Protein AF-A0A960V9C3-F1 (afdb_monomer)

Radius of gyration: 10.88 Å; Cα contacts (8 Å, |Δi|>4): 33; chains: 1; bounding box: 24×24×24 Å

Secondary structure (DSSP, 8-state):
---------HHHHHHHHHHHHHHS--HHHHHHHHHTT--HHHHHHHHHTT-

Sequence (51 aa):
MSKKTVNIDEEVHVKAKILSAKTGKTIGEIIELLINGTTEKEILKLAEKKK

Mean predicted aligned error: 5.25 Å

Structure (mmCIF, N/CA/C/O backbone):
data_AF-A0A960V9C3-F1
#
_entry.id   AF-A0A960V9C3-F1
#
loop_
_atom_site.group_PDB
_atom_site.id
_atom_site.type_symbol
_atom_site.label_atom_id
_atom_site.label_alt_id
_atom_site.label_comp_id
_atom_site.label_asym_id
_atom_site.label_entity_id
_atom_site.label_seq_id
_atom_site.pdbx_PDB_ins_code
_atom_site.Cartn_x
_atom_site.Cartn_y
_atom_site.Cartn_z
_atom_site.occupancy
_atom_site.B_iso_or_equiv
_atom_site.auth_seq_id
_atom_site.auth_comp_id
_atom_site.auth_asym_id
_atom_site.auth_atom_id
_atom_site.pdbx_PDB_model_num
ATOM 1 N N . MET A 1 1 ? -9.886 -14.778 -11.567 1.00 51.03 1 MET A N 1
ATOM 2 C CA . MET A 1 1 ? -8.824 -13.769 -11.367 1.00 51.03 1 MET A CA 1
ATOM 3 C C . MET A 1 1 ? -7.571 -14.240 -12.082 1.00 51.03 1 MET A C 1
ATOM 5 O O . MET A 1 1 ? -7.103 -15.334 -11.785 1.00 51.03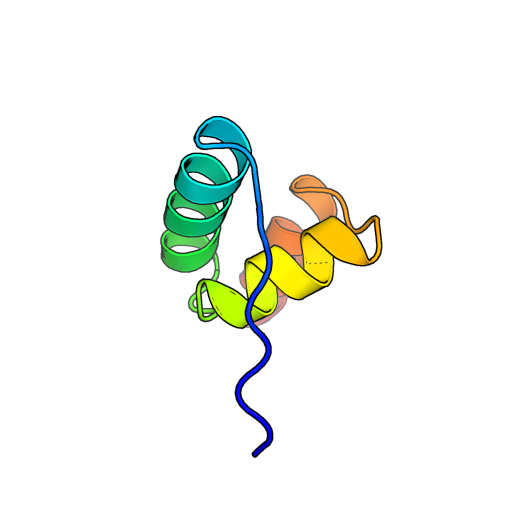 1 MET A O 1
ATOM 9 N N . SER A 1 2 ? -7.070 -13.470 -13.046 1.00 63.88 2 SER A N 1
ATOM 10 C CA . SER A 1 2 ? -5.828 -13.796 -13.755 1.00 63.88 2 SER A CA 1
ATOM 11 C C . SER A 1 2 ? -4.640 -13.586 -12.818 1.00 63.88 2 SER A C 1
ATOM 13 O O . SER A 1 2 ? -4.473 -12.498 -12.272 1.00 63.88 2 SER A O 1
ATOM 15 N N . LYS A 1 3 ? -3.826 -14.624 -12.602 1.00 70.25 3 LYS A N 1
ATOM 16 C CA . LYS A 1 3 ? -2.562 -14.489 -11.867 1.00 70.25 3 LYS A CA 1
ATOM 17 C C . LYS A 1 3 ? -1.599 -13.689 -12.742 1.00 70.25 3 LYS A C 1
ATOM 19 O O . LYS A 1 3 ? -1.187 -14.171 -13.792 1.00 70.25 3 LYS A O 1
ATOM 24 N N . LYS A 1 4 ? -1.282 -12.463 -12.329 1.00 75.88 4 LYS A N 1
ATOM 25 C CA . LYS A 1 4 ? -0.284 -11.614 -12.983 1.00 75.88 4 LYS A CA 1
ATOM 26 C C . LYS A 1 4 ? 1.031 -11.757 -12.226 1.00 75.88 4 LYS A C 1
ATOM 28 O O . LYS A 1 4 ? 1.094 -11.428 -11.045 1.00 75.88 4 LYS A O 1
ATOM 33 N N . THR A 1 5 ? 2.059 -12.260 -12.896 1.00 82.38 5 THR A N 1
ATOM 34 C CA . THR A 1 5 ? 3.424 -12.269 -12.358 1.00 82.38 5 THR A CA 1
ATOM 35 C C . THR A 1 5 ? 4.087 -10.953 -12.740 1.00 82.38 5 THR A C 1
ATOM 37 O O . THR A 1 5 ? 4.050 -10.562 -13.906 1.00 82.38 5 THR A O 1
ATOM 40 N N . VAL A 1 6 ? 4.655 -10.252 -11.761 1.00 82.25 6 VAL A N 1
ATOM 41 C CA . VAL A 1 6 ? 5.384 -8.996 -11.963 1.00 82.25 6 VAL A CA 1
ATOM 42 C C . VAL A 1 6 ? 6.783 -9.135 -11.382 1.00 82.25 6 VAL A C 1
ATOM 44 O O . VAL A 1 6 ? 6.945 -9.629 -10.267 1.00 82.25 6 VAL A O 1
ATOM 47 N N . ASN A 1 7 ? 7.788 -8.702 -12.138 1.00 86.69 7 ASN A N 1
ATOM 48 C CA . ASN A 1 7 ? 9.156 -8.604 -11.651 1.00 86.69 7 ASN A CA 1
ATOM 49 C C . ASN A 1 7 ? 9.339 -7.206 -11.069 1.00 86.69 7 ASN A C 1
ATOM 51 O O . ASN A 1 7 ? 9.290 -6.218 -11.799 1.00 86.69 7 ASN A O 1
ATOM 55 N N . ILE A 1 8 ? 9.510 -7.140 -9.753 1.00 85.50 8 ILE A N 1
ATOM 56 C CA . ILE A 1 8 ? 9.785 -5.905 -9.024 1.00 85.50 8 ILE A CA 1
ATOM 57 C C . ILE A 1 8 ? 11.116 -6.032 -8.303 1.00 85.50 8 ILE A C 1
ATOM 59 O O . ILE A 1 8 ? 11.538 -7.136 -7.956 1.00 85.50 8 ILE A O 1
ATOM 63 N N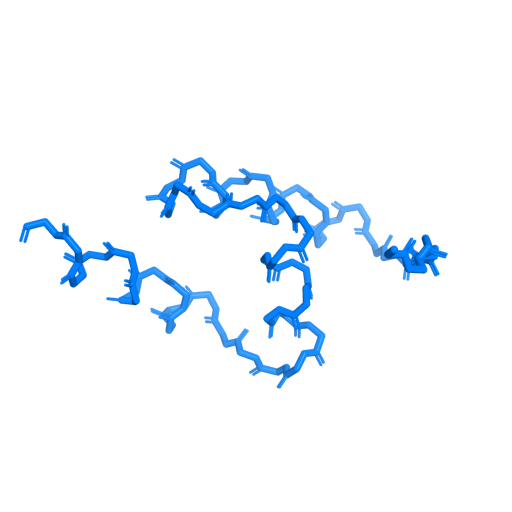 . ASP A 1 9 ? 11.748 -4.890 -8.074 1.00 90.56 9 ASP A N 1
ATOM 64 C CA . ASP A 1 9 ? 12.946 -4.822 -7.253 1.00 90.56 9 ASP A CA 1
ATOM 65 C C . ASP A 1 9 ? 12.640 -5.229 -5.800 1.00 90.56 9 ASP A C 1
ATOM 67 O O . ASP A 1 9 ? 11.517 -5.047 -5.307 1.00 90.56 9 ASP A O 1
ATOM 71 N N . GLU A 1 10 ? 13.636 -5.778 -5.106 1.00 88.94 10 GLU A N 1
ATOM 72 C CA . GLU A 1 10 ? 13.495 -6.184 -3.708 1.00 88.94 10 GLU A CA 1
ATOM 73 C C . GLU A 1 10 ? 13.116 -4.993 -2.819 1.00 88.94 10 GLU A C 1
ATOM 75 O O . GLU A 1 10 ? 12.252 -5.127 -1.949 1.00 88.94 10 GLU A O 1
ATOM 80 N N . GLU A 1 11 ? 13.660 -3.802 -3.091 1.00 89.75 11 GLU A N 1
ATOM 81 C CA . GLU A 1 11 ? 13.327 -2.597 -2.328 1.00 89.75 11 GLU A CA 1
ATOM 82 C C . GLU A 1 11 ? 11.830 -2.263 -2.431 1.00 89.75 11 GLU A C 1
ATOM 84 O O . GLU A 1 11 ? 11.171 -1.944 -1.434 1.00 89.75 11 GLU A O 1
ATOM 89 N N . VAL A 1 12 ? 11.262 -2.396 -3.633 1.00 88.69 12 VAL A N 1
ATOM 90 C CA . VAL A 1 12 ? 9.837 -2.155 -3.893 1.00 88.69 12 VAL A CA 1
ATOM 91 C C . VAL A 1 12 ? 8.982 -3.194 -3.172 1.00 88.69 12 VAL A C 1
ATOM 93 O O . VAL A 1 12 ? 7.954 -2.846 -2.588 1.00 88.69 12 VAL A O 1
ATOM 96 N N . HIS A 1 13 ? 9.415 -4.456 -3.148 1.00 89.50 13 HIS A N 1
ATOM 97 C CA . HIS A 1 13 ? 8.712 -5.516 -2.428 1.00 89.50 13 HIS A CA 1
ATOM 98 C C . HIS A 1 13 ? 8.700 -5.254 -0.914 1.00 89.50 13 HIS A C 1
ATOM 100 O O . HIS A 1 13 ? 7.646 -5.338 -0.273 1.00 89.50 13 HIS A O 1
ATOM 106 N N . VAL A 1 14 ? 9.841 -4.871 -0.334 1.00 91.44 14 VAL A N 1
ATOM 107 C CA . VAL A 1 14 ? 9.948 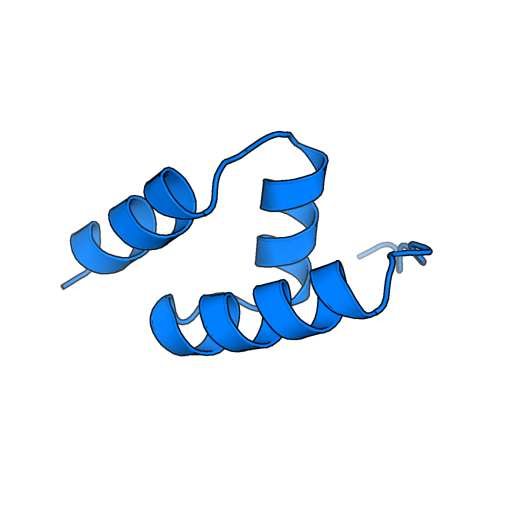-4.540 1.094 1.00 91.44 14 VAL A CA 1
ATOM 108 C C . VAL A 1 14 ? 9.073 -3.333 1.441 1.00 91.44 14 VAL A C 1
ATOM 110 O O . VAL A 1 14 ? 8.292 -3.399 2.396 1.00 91.44 14 VAL A O 1
ATOM 113 N N . LYS A 1 15 ? 9.118 -2.262 0.637 1.00 90.00 15 LYS A N 1
ATOM 114 C CA . LYS A 1 15 ? 8.237 -1.093 0.799 1.00 90.00 15 LYS A CA 1
ATOM 115 C C . LYS A 1 15 ? 6.766 -1.485 0.736 1.00 90.00 15 LYS A C 1
ATOM 117 O O . LYS A 1 15 ? 5.995 -1.117 1.625 1.00 90.00 15 LYS A O 1
ATOM 122 N N . ALA A 1 16 ? 6.378 -2.289 -0.254 1.00 90.81 16 ALA A N 1
ATOM 123 C CA . ALA A 1 16 ? 5.004 -2.750 -0.400 1.00 90.81 16 ALA A CA 1
ATOM 124 C C . ALA A 1 16 ? 4.528 -3.563 0.813 1.00 90.81 16 ALA A C 1
ATOM 126 O O . ALA A 1 16 ? 3.393 -3.391 1.256 1.00 90.81 16 ALA A O 1
ATOM 127 N N . LYS A 1 17 ? 5.402 -4.386 1.407 1.00 91.31 17 LYS A N 1
ATOM 128 C CA . LYS A 1 17 ? 5.116 -5.140 2.638 1.00 91.31 17 LYS A CA 1
ATOM 129 C C . LYS A 1 17 ? 4.881 -4.222 3.842 1.00 91.31 17 LYS A C 1
ATOM 131 O O . LYS A 1 17 ? 3.926 -4.425 4.589 1.00 91.31 17 LYS A O 1
ATOM 136 N N . ILE A 1 18 ? 5.710 -3.191 4.013 1.00 91.94 18 ILE A N 1
ATOM 137 C CA . ILE A 1 18 ? 5.564 -2.209 5.101 1.00 91.94 18 ILE A CA 1
ATOM 138 C C . ILE A 1 18 ? 4.271 -1.403 4.931 1.00 91.94 18 ILE A C 1
ATOM 140 O O . ILE A 1 18 ? 3.499 -1.241 5.876 1.00 91.94 18 ILE A O 1
ATOM 144 N N . LEU A 1 19 ? 4.019 -0.903 3.722 1.00 90.19 19 LEU A N 1
ATOM 145 C CA . LEU A 1 19 ? 2.820 -0.131 3.402 1.00 90.19 19 LEU A CA 1
ATOM 146 C C . LEU A 1 19 ? 1.557 -0.979 3.542 1.00 90.19 19 LEU A C 1
ATOM 148 O O . LEU A 1 19 ? 0.576 -0.506 4.105 1.00 90.19 19 LEU A O 1
ATOM 152 N N . SER A 1 20 ? 1.584 -2.240 3.112 1.00 91.88 20 SER A N 1
ATOM 153 C CA . SER A 1 20 ? 0.491 -3.197 3.311 1.00 91.88 20 SER A CA 1
ATOM 154 C C . SER A 1 20 ? 0.128 -3.324 4.794 1.00 91.88 20 SER A C 1
ATOM 156 O O . SER A 1 20 ? -1.039 -3.167 5.149 1.00 91.88 20 SER A O 1
ATOM 158 N N . ALA A 1 21 ? 1.122 -3.475 5.676 1.00 89.44 21 ALA A N 1
ATOM 159 C CA . ALA A 1 21 ? 0.892 -3.548 7.119 1.00 89.44 21 ALA A CA 1
ATOM 160 C C . ALA A 1 21 ? 0.303 -2.252 7.705 1.00 89.44 21 ALA A C 1
ATOM 162 O O . ALA A 1 21 ? -0.559 -2.304 8.578 1.00 89.44 21 ALA A O 1
ATOM 163 N N . LYS A 1 22 ? 0.738 -1.084 7.216 1.00 89.06 22 LYS A N 1
ATOM 164 C CA . LYS A 1 22 ? 0.227 0.221 7.675 1.00 89.06 22 LYS A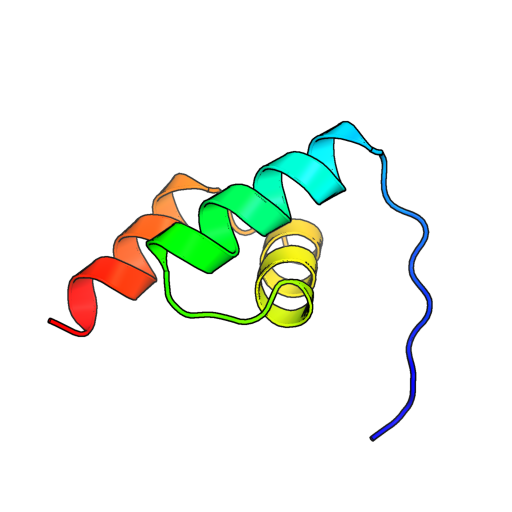 CA 1
ATOM 165 C C . LYS A 1 22 ? -1.174 0.531 7.162 1.00 89.06 22 LYS A C 1
ATOM 167 O O . LYS A 1 22 ? -1.931 1.223 7.833 1.00 89.06 22 LYS A O 1
ATOM 172 N N . THR A 1 23 ? -1.494 0.061 5.961 1.00 87.38 23 THR A N 1
ATOM 173 C CA . THR A 1 23 ? -2.730 0.423 5.263 1.00 87.38 23 THR A CA 1
ATOM 174 C C . THR A 1 23 ? -3.850 -0.599 5.391 1.00 87.38 23 THR A C 1
ATOM 176 O O . THR A 1 23 ? -4.995 -0.290 5.066 1.00 87.38 23 THR A O 1
ATOM 179 N N . GLY A 1 24 ? -3.529 -1.822 5.819 1.00 85.88 24 GLY A N 1
ATOM 180 C CA . GLY A 1 24 ? -4.462 -2.947 5.817 1.00 85.88 24 GLY A CA 1
ATOM 181 C C . GLY A 1 24 ? -4.821 -3.451 4.413 1.00 85.88 24 GLY A C 1
ATOM 182 O O . GLY A 1 24 ? -5.722 -4.276 4.281 1.00 85.88 24 GLY A O 1
ATOM 183 N N . LYS A 1 25 ? -4.146 -2.964 3.361 1.00 87.69 25 LYS A N 1
ATOM 184 C CA . LYS A 1 25 ? -4.277 -3.465 1.984 1.00 87.69 25 LYS A CA 1
ATOM 185 C C . LYS A 1 25 ? -3.364 -4.657 1.756 1.00 87.69 25 LYS A C 1
ATOM 187 O O . LYS A 1 25 ? -2.368 -4.833 2.455 1.00 87.69 25 LYS A O 1
ATOM 192 N N . THR A 1 26 ? -3.659 -5.456 0.738 1.00 90.62 26 THR A N 1
ATOM 193 C CA . THR A 1 26 ? -2.763 -6.554 0.348 1.00 90.62 26 THR A CA 1
ATOM 194 C C . THR A 1 26 ? -1.505 -6.029 -0.345 1.00 90.62 26 THR A C 1
ATOM 196 O O . THR A 1 26 ? -1.525 -4.978 -0.983 1.00 90.62 26 THR A O 1
ATOM 199 N N . ILE A 1 27 ? -0.404 -6.783 -0.270 1.00 90.38 27 ILE A N 1
ATOM 200 C CA . ILE A 1 27 ? 0.843 -6.444 -0.978 1.00 90.38 27 ILE A CA 1
ATOM 201 C C . ILE A 1 27 ? 0.584 -6.256 -2.482 1.00 90.38 27 ILE A C 1
ATOM 203 O O . ILE A 1 27 ? 1.121 -5.326 -3.073 1.00 90.38 27 ILE A O 1
ATOM 207 N N . GLY A 1 28 ? -0.285 -7.080 -3.082 1.00 88.25 28 GLY A N 1
ATOM 208 C CA . GLY A 1 28 ? -0.673 -6.961 -4.490 1.00 88.25 28 GLY A CA 1
ATOM 209 C C . GLY A 1 28 ? -1.301 -5.608 -4.820 1.00 88.25 28 GLY A C 1
ATOM 210 O O . GLY A 1 28 ? -0.849 -4.947 -5.747 1.00 88.25 28 GLY A O 1
ATOM 211 N N . GLU A 1 29 ? -2.257 -5.145 -4.009 1.00 89.81 29 GLU A N 1
ATOM 212 C CA . GLU A 1 29 ? -2.863 -3.819 -4.191 1.00 89.81 29 GLU A CA 1
ATOM 213 C C . GLU A 1 29 ? -1.839 -2.691 -4.056 1.00 89.81 29 GLU A C 1
ATOM 215 O O . GLU A 1 29 ? -1.891 -1.716 -4.798 1.00 89.81 29 GLU A O 1
ATOM 220 N N . ILE A 1 30 ? -0.908 -2.801 -3.105 1.00 92.06 30 ILE A N 1
ATOM 221 C CA . ILE A 1 30 ? 0.132 -1.787 -2.922 1.00 92.06 30 ILE A CA 1
ATOM 222 C C . ILE A 1 30 ? 1.078 -1.760 -4.120 1.00 92.06 30 ILE A C 1
ATOM 224 O O . ILE A 1 30 ? 1.395 -0.683 -4.613 1.00 92.06 30 ILE A O 1
ATOM 228 N N . ILE A 1 31 ? 1.497 -2.925 -4.613 1.00 90.31 31 ILE A N 1
ATOM 229 C CA . ILE A 1 31 ? 2.332 -3.027 -5.811 1.00 90.31 31 ILE A CA 1
ATOM 230 C C . ILE A 1 31 ? 1.594 -2.441 -7.017 1.00 90.31 31 ILE A C 1
ATOM 232 O O . ILE A 1 31 ? 2.187 -1.670 -7.762 1.00 90.31 31 ILE A O 1
ATOM 236 N N . GLU A 1 32 ? 0.305 -2.734 -7.195 1.00 89.56 32 GLU A N 1
ATOM 237 C CA . GLU A 1 32 ? -0.493 -2.123 -8.262 1.00 89.56 32 GLU A CA 1
ATOM 238 C C . GLU A 1 32 ? -0.564 -0.600 -8.131 1.00 89.56 32 GLU A C 1
ATOM 240 O O . GLU A 1 32 ? -0.398 0.104 -9.124 1.00 89.56 32 GLU A O 1
ATOM 245 N N . LEU A 1 33 ? -0.757 -0.071 -6.920 1.00 89.75 33 LEU A N 1
ATOM 246 C CA . LEU A 1 33 ? -0.749 1.373 -6.672 1.00 89.75 33 LEU A CA 1
ATOM 247 C C . LEU A 1 33 ? 0.609 1.991 -7.030 1.00 89.75 33 LEU A C 1
ATOM 249 O O . LEU A 1 33 ? 0.646 2.998 -7.736 1.00 89.75 33 LEU A O 1
ATOM 253 N N . LEU A 1 34 ? 1.711 1.362 -6.615 1.00 88.19 34 LEU A N 1
ATOM 254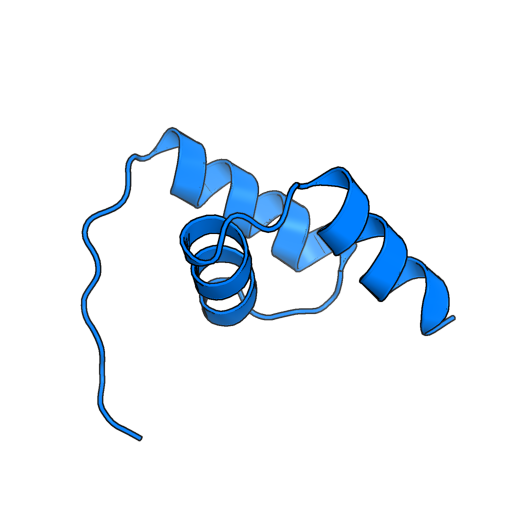 C CA . LEU A 1 34 ? 3.070 1.810 -6.929 1.00 88.19 34 LEU A CA 1
ATOM 255 C C . LEU A 1 34 ? 3.354 1.766 -8.441 1.00 88.19 34 LEU A C 1
ATOM 257 O O . LEU A 1 34 ? 3.898 2.725 -8.982 1.00 88.19 34 LEU A O 1
ATOM 261 N N . ILE A 1 35 ? 2.937 0.704 -9.141 1.00 87.19 35 ILE A N 1
ATOM 262 C CA . ILE A 1 35 ? 3.074 0.577 -10.605 1.00 87.19 35 ILE A CA 1
ATOM 263 C C . ILE A 1 35 ? 2.241 1.641 -11.331 1.00 87.19 35 ILE A C 1
ATOM 265 O O . ILE A 1 35 ? 2.686 2.185 -12.337 1.00 87.19 35 ILE A O 1
ATOM 269 N N . ASN A 1 36 ? 1.061 1.980 -10.806 1.00 89.06 36 ASN A N 1
ATOM 270 C CA . ASN A 1 36 ? 0.219 3.058 -11.330 1.00 89.06 36 ASN A CA 1
ATOM 271 C C . ASN A 1 36 ? 0.765 4.469 -11.019 1.00 89.06 36 ASN A C 1
ATOM 273 O O . ASN A 1 36 ? 0.097 5.456 -11.315 1.00 89.06 36 ASN A O 1
ATOM 277 N N . GLY A 1 37 ? 1.954 4.587 -10.414 1.00 87.38 37 GLY A N 1
ATOM 278 C CA . GLY A 1 37 ? 2.573 5.869 -10.071 1.00 87.38 37 GLY A CA 1
ATOM 279 C C . GLY A 1 37 ? 2.013 6.514 -8.802 1.00 87.38 37 GLY A C 1
ATOM 280 O O . GLY A 1 37 ? 2.295 7.679 -8.526 1.00 87.38 37 GLY A O 1
ATOM 281 N N . THR A 1 38 ? 1.235 5.773 -8.008 1.00 89.50 38 THR A N 1
ATOM 282 C CA . THR A 1 38 ? 0.735 6.261 -6.719 1.00 89.50 38 THR A CA 1
ATOM 283 C C . THR A 1 38 ? 1.893 6.319 -5.732 1.00 89.50 38 THR A C 1
ATOM 285 O O . THR A 1 38 ? 2.590 5.330 -5.505 1.00 89.50 38 THR A O 1
ATOM 288 N N . THR A 1 39 ? 2.095 7.476 -5.109 1.00 88.69 39 THR A N 1
ATOM 289 C CA . THR A 1 39 ? 3.175 7.655 -4.133 1.00 88.69 39 THR A CA 1
ATOM 290 C C . THR A 1 39 ? 2.814 7.091 -2.760 1.00 88.69 39 THR A C 1
ATOM 292 O O . THR A 1 39 ? 1.651 7.047 -2.360 1.00 88.69 39 THR A O 1
ATOM 295 N N . GLU A 1 40 ? 3.836 6.729 -1.982 1.00 8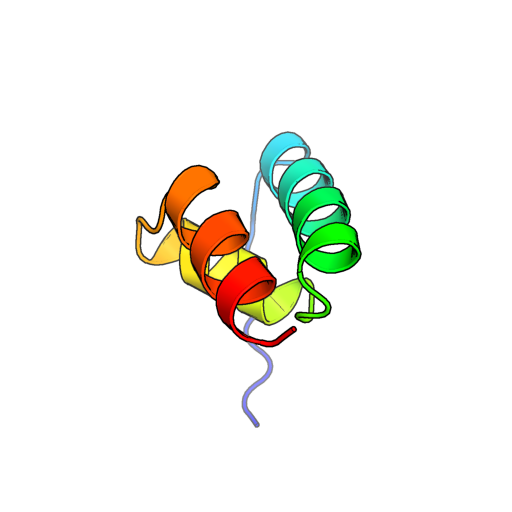6.69 40 GLU A N 1
ATOM 296 C CA . GLU A 1 40 ? 3.689 6.195 -0.619 1.00 86.69 40 GLU A CA 1
ATOM 297 C C . GLU A 1 40 ? 2.839 7.108 0.283 1.00 86.69 40 GLU A C 1
ATOM 299 O O . GLU A 1 40 ? 2.031 6.626 1.076 1.00 86.69 40 GLU A O 1
ATOM 304 N N . LYS A 1 41 ? 2.967 8.435 0.121 1.00 87.50 41 LYS A N 1
ATOM 305 C CA . LYS A 1 41 ? 2.164 9.430 0.850 1.00 87.50 41 LYS A CA 1
ATOM 306 C C . LYS A 1 41 ? 0.671 9.307 0.554 1.00 87.50 41 LYS A C 1
ATOM 308 O O . LYS A 1 41 ? -0.133 9.389 1.478 1.00 87.50 41 LYS A O 1
ATOM 313 N N . GLU A 1 42 ? 0.294 9.118 -0.708 1.00 89.56 42 GLU A N 1
ATOM 314 C CA . GLU A 1 42 ? -1.112 8.949 -1.080 1.00 89.56 42 GLU A CA 1
ATOM 315 C C . GLU A 1 42 ? -1.669 7.616 -0.588 1.00 89.56 42 GLU A C 1
ATOM 317 O O . GLU A 1 42 ? -2.768 7.574 -0.039 1.00 89.56 42 GLU A O 1
ATOM 322 N N . ILE A 1 43 ? -0.878 6.546 -0.699 1.00 88.69 43 ILE A N 1
ATOM 323 C CA . ILE A 1 43 ? -1.232 5.212 -0.203 1.00 88.69 43 ILE A CA 1
ATOM 324 C C . ILE A 1 43 ? -1.516 5.250 1.307 1.00 88.69 43 ILE A C 1
ATOM 326 O O . ILE A 1 43 ? -2.539 4.734 1.759 1.00 88.69 43 ILE A O 1
ATOM 330 N N . LEU A 1 44 ? -0.652 5.908 2.085 1.00 86.38 44 LEU A N 1
ATOM 331 C CA . LEU A 1 44 ? -0.842 6.093 3.527 1.00 86.38 44 LEU A CA 1
ATOM 332 C C . LEU A 1 44 ? -2.079 6.947 3.834 1.00 86.38 44 LEU A C 1
ATOM 334 O O . LEU A 1 44 ? -2.899 6.560 4.663 1.00 86.38 44 LEU A O 1
ATOM 338 N N . LYS A 1 45 ? -2.277 8.052 3.108 1.00 87.75 45 LYS A N 1
ATOM 339 C CA . LYS A 1 45 ? -3.438 8.938 3.286 1.00 87.75 45 LYS A CA 1
ATOM 340 C C . LYS A 1 45 ? -4.770 8.233 2.999 1.00 87.75 45 LYS A C 1
ATOM 342 O O . LYS A 1 45 ? -5.763 8.492 3.678 1.00 87.75 45 LYS A O 1
ATOM 347 N N . LEU A 1 46 ? -4.804 7.336 2.010 1.00 84.06 46 LEU A N 1
ATOM 348 C CA . LEU A 1 46 ? -5.979 6.515 1.693 1.00 84.06 46 LEU A CA 1
ATOM 349 C C . LEU A 1 46 ? -6.330 5.537 2.820 1.00 84.06 46 LEU A C 1
ATOM 351 O O . LEU A 1 46 ? -7.506 5.230 3.011 1.00 84.06 46 LEU A O 1
ATOM 355 N N . ALA A 1 47 ? -5.334 5.061 3.564 1.00 81.75 47 ALA A N 1
ATOM 356 C CA . ALA A 1 47 ? -5.558 4.165 4.688 1.00 81.75 47 ALA A CA 1
ATOM 357 C C . ALA A 1 47 ? -6.036 4.872 5.953 1.00 81.75 47 ALA A C 1
ATOM 359 O O . ALA A 1 47 ? -6.920 4.360 6.635 1.00 81.75 47 ALA A O 1
ATOM 360 N N . GLU A 1 48 ? -5.501 6.057 6.251 1.00 78.44 48 GLU A N 1
ATOM 361 C CA . GLU A 1 48 ? -5.922 6.834 7.423 1.00 78.44 48 GLU A CA 1
ATOM 362 C C . GLU A 1 48 ? -7.390 7.271 7.336 1.00 78.44 48 GLU A C 1
ATOM 364 O O . GLU A 1 48 ? -8.077 7.360 8.348 1.00 78.44 48 GLU A O 1
ATOM 369 N N . LYS A 1 49 ? -7.909 7.469 6.120 1.00 62.69 49 LYS A N 1
ATOM 370 C CA . LYS A 1 49 ? -9.292 7.903 5.876 1.00 62.69 49 LYS A CA 1
ATOM 371 C C . LYS A 1 49 ? -10.363 6.847 6.198 1.00 62.69 49 LYS A C 1
ATOM 373 O O . LYS A 1 49 ? -11.547 7.150 6.093 1.00 62.69 49 LYS A O 1
ATOM 378 N N . LYS A 1 50 ? -9.966 5.614 6.531 1.00 56.97 50 LYS A N 1
ATOM 379 C CA . LYS A 1 50 ? -10.867 4.503 6.887 1.00 56.97 50 LYS A CA 1
ATOM 380 C C . LYS A 1 50 ? -11.056 4.309 8.399 1.00 56.97 50 LYS A C 1
ATOM 382 O O . LYS A 1 50 ? -11.671 3.315 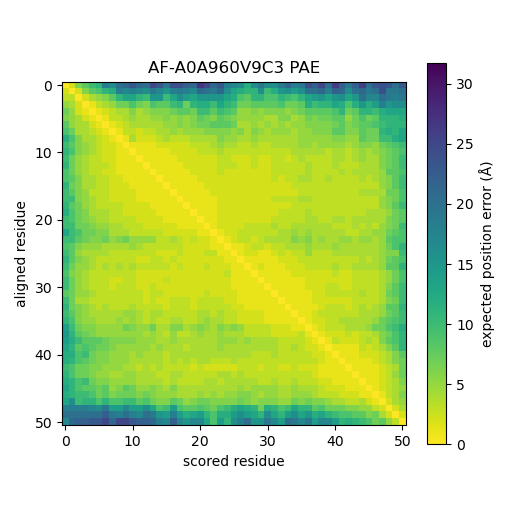8.783 1.00 56.97 50 LYS A O 1
ATOM 387 N N . LYS A 1 51 ? -10.518 5.202 9.233 1.00 50.44 51 LYS A N 1
ATOM 388 C CA . LYS A 1 51 ? -10.596 5.112 10.694 1.00 50.44 51 LYS A CA 1
ATOM 389 C C . LYS A 1 51 ? -11.675 6.013 11.283 1.00 50.44 51 LYS A C 1
ATOM 391 O O . LYS A 1 51 ? -11.88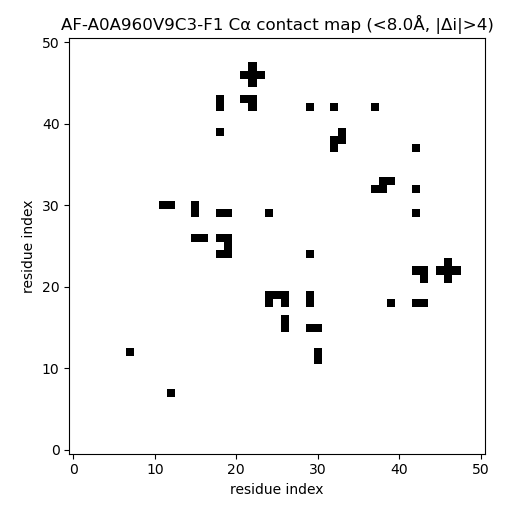3 7.111 10.725 1.00 50.44 51 LYS A O 1
#

pLDDT: mean 84.59, std 10.09, range [50.44, 92.06]

Nearest PDB structures (foldseek):
  2l2d-assembly1_A  TM=5.905E-01  e=2.202E+00  Homo sapiens
  2dam-assembly1_A  TM=6.903E-01  e=6.447E+00  Homo sapiens
  2qsf-assembly1_X  TM=6.438E-01  e=8.300E+00  Saccharomyces cerevisiae

Solvent-accessible surface area (backbone atoms only — not comparable to full-atom values): 3139 Å² total; per-residue (Å²): 133,85,86,78,88,79,92,71,56,68,69,57,53,53,49,21,51,54,48,15,69,75,42,76,48,52,47,67,58,40,47,51,38,46,74,72,67,48,49,71,68,57,56,49,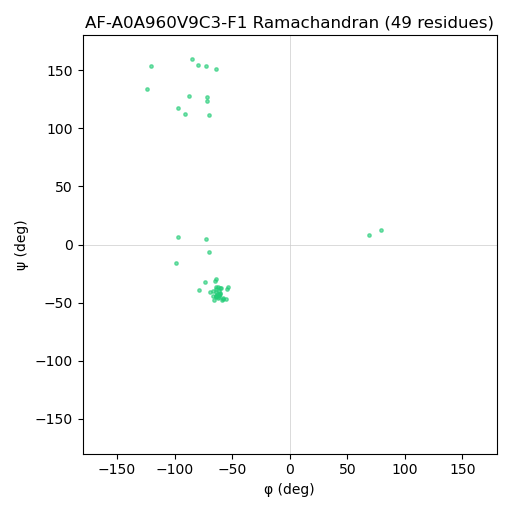54,62,32,61,72,75,112

Foldseek 3Di:
DDDDDDDDDPVLLVLLVVLCVQQVHDSVVSSVCVVVVNDSVNSNVNRVVVD